Protein AF-A0A353D5Z0-F1 (afdb_monomer_lite)

Secondary structure (DSSP, 8-state):
----PPPPPPGGGGTTB-S--EEEEETTEEEEEEEBPPTT--TT---S-EEEEEEETTTTEEEE--

Sequence (66 aa):
MNQILLPEPNFKLITGYRGHDSFSLENSHIYRTFPRYRANDSMAEPTGGTIRLKLDFNNRRWVGAD

Radius of gyration: 12.83 Å; chains: 1; bounding box: 26×24×36 Å

Structure (mmCIF, N/CA/C/O backbone):
data_AF-A0A353D5Z0-F1
#
_entry.id   AF-A0A353D5Z0-F1
#
loop_
_atom_site.group_PDB
_atom_site.id
_atom_site.type_symbol
_atom_site.label_atom_id
_atom_site.label_alt_id
_atom_site.label_comp_id
_atom_site.label_asym_id
_atom_site.label_entity_id
_atom_site.label_seq_id
_atom_site.pdbx_PDB_ins_code
_atom_site.Cartn_x
_atom_site.Cartn_y
_atom_site.Cartn_z
_atom_site.occupancy
_atom_site.B_iso_or_equiv
_atom_site.auth_seq_id
_atom_site.auth_comp_id
_atom_site.auth_asym_id
_atom_site.auth_atom_id
_atom_site.pdbx_PDB_model_num
ATOM 1 N N . MET A 1 1 ? 10.353 13.621 22.456 1.00 53.50 1 MET A N 1
ATOM 2 C CA . MET A 1 1 ? 9.761 13.374 21.123 1.00 53.50 1 MET A CA 1
ATOM 3 C C . MET A 1 1 ? 8.911 12.124 21.229 1.00 53.50 1 MET A C 1
ATOM 5 O O . MET A 1 1 ? 9.472 11.075 21.513 1.00 53.50 1 MET A O 1
ATOM 9 N N . ASN A 1 2 ? 7.592 12.231 21.066 1.00 83.62 2 ASN A N 1
ATOM 10 C CA . ASN A 1 2 ? 6.730 11.050 21.022 1.00 83.62 2 ASN A CA 1
ATOM 11 C C . ASN A 1 2 ? 6.706 10.528 19.587 1.00 83.62 2 ASN A C 1
ATOM 13 O O . ASN A 1 2 ? 6.332 11.258 18.674 1.00 83.62 2 ASN A O 1
ATOM 17 N N . GLN A 1 3 ? 7.141 9.286 19.400 1.00 86.94 3 GLN A N 1
ATOM 18 C CA . GLN A 1 3 ? 7.103 8.589 18.119 1.00 86.94 3 GLN A CA 1
ATOM 19 C C . GLN A 1 3 ? 6.058 7.479 18.197 1.00 86.94 3 GLN A C 1
ATOM 21 O O . GLN A 1 3 ? 5.926 6.816 19.225 1.00 86.94 3 GLN A O 1
ATOM 26 N N . ILE A 1 4 ? 5.324 7.277 17.106 1.00 84.12 4 ILE A N 1
ATOM 27 C CA . ILE A 1 4 ? 4.417 6.142 16.946 1.00 84.12 4 ILE A CA 1
ATOM 28 C C . ILE A 1 4 ? 5.063 5.199 15.941 1.00 84.12 4 ILE A C 1
ATOM 30 O O . ILE A 1 4 ? 5.296 5.570 14.793 1.00 84.12 4 ILE A O 1
ATOM 34 N N . LEU A 1 5 ? 5.356 3.980 16.388 1.00 89.75 5 LEU A N 1
ATOM 35 C CA . LEU A 1 5 ? 5.881 2.925 15.532 1.00 89.75 5 LEU A CA 1
ATOM 36 C C . LEU A 1 5 ? 4.716 2.183 14.878 1.00 89.75 5 LEU A C 1
ATOM 38 O O . LEU A 1 5 ? 3.901 1.549 15.559 1.00 89.75 5 LEU A O 1
ATOM 42 N N . LEU A 1 6 ? 4.646 2.266 13.553 1.00 91.94 6 LEU A N 1
ATOM 43 C CA . LEU A 1 6 ? 3.707 1.485 12.759 1.00 91.94 6 LEU A CA 1
ATOM 44 C C . LEU A 1 6 ? 4.265 0.065 12.557 1.00 91.94 6 LEU A C 1
ATOM 46 O O . LEU A 1 6 ? 5.481 -0.105 12.484 1.00 91.94 6 LEU A O 1
ATOM 50 N N . PRO A 1 7 ? 3.406 -0.966 12.501 1.00 94.81 7 PRO A N 1
ATOM 51 C CA . PRO A 1 7 ? 3.847 -2.329 12.213 1.00 94.81 7 PRO A CA 1
ATOM 52 C C . PRO A 1 7 ? 4.432 -2.416 10.798 1.00 94.81 7 PRO A C 1
ATOM 54 O O . PRO A 1 7 ? 4.014 -1.672 9.911 1.00 94.81 7 PRO A O 1
ATOM 57 N N . GLU A 1 8 ? 5.330 -3.365 10.551 1.00 94.81 8 GLU A N 1
ATOM 58 C CA . GLU A 1 8 ? 5.734 -3.681 9.178 1.00 94.81 8 GLU A CA 1
ATOM 59 C C . GLU A 1 8 ? 4.632 -4.477 8.452 1.00 94.81 8 GLU A C 1
ATOM 61 O O . GLU A 1 8 ? 3.951 -5.305 9.072 1.00 94.81 8 GLU A O 1
ATOM 66 N N . PRO A 1 9 ? 4.406 -4.252 7.144 1.00 96.25 9 PRO A N 1
ATOM 67 C CA . PRO A 1 9 ? 3.480 -5.064 6.367 1.00 96.25 9 PRO A CA 1
ATOM 68 C C . PRO A 1 9 ? 3.942 -6.519 6.252 1.00 96.25 9 PRO A C 1
ATOM 70 O O . PRO A 1 9 ? 5.132 -6.828 6.245 1.00 96.25 9 PRO A O 1
ATOM 73 N N . ASN A 1 10 ? 2.988 -7.431 6.060 1.00 96.12 10 ASN A N 1
ATOM 74 C CA . ASN A 1 10 ? 3.313 -8.796 5.657 1.00 96.12 10 ASN A CA 1
ATOM 75 C C . ASN A 1 10 ? 4.066 -8.783 4.312 1.00 96.12 10 ASN A C 1
ATOM 77 O O . ASN A 1 10 ? 3.655 -8.074 3.395 1.00 96.12 10 ASN A O 1
ATOM 81 N N . PHE A 1 11 ? 5.102 -9.616 4.162 1.00 94.94 11 PHE A N 1
ATOM 82 C CA . PHE A 1 11 ? 5.927 -9.681 2.946 1.00 94.94 11 PHE A CA 1
ATOM 83 C C . PHE A 1 11 ? 5.112 -9.853 1.649 1.00 94.94 11 PHE A C 1
ATOM 85 O O . PHE A 1 11 ? 5.485 -9.329 0.601 1.00 94.94 11 PHE A O 1
ATOM 92 N N . LYS A 1 12 ? 3.959 -10.535 1.714 1.00 95.94 12 LYS A N 1
ATOM 93 C CA . LYS A 1 12 ? 3.064 -10.712 0.562 1.00 95.94 12 LYS A CA 1
ATOM 94 C C . LYS A 1 12 ? 2.477 -9.387 0.063 1.00 95.94 12 LYS A C 1
ATOM 96 O O . LYS A 1 12 ? 2.289 -9.230 -1.137 1.00 95.94 12 LYS A O 1
ATOM 101 N N . LEU A 1 13 ? 2.227 -8.428 0.958 1.00 97.12 13 LEU A N 1
ATOM 102 C CA . LEU A 1 13 ? 1.669 -7.109 0.629 1.00 97.12 13 LEU A CA 1
ATOM 103 C C . LEU A 1 13 ? 2.710 -6.153 0.028 1.00 97.12 13 LEU A C 1
ATOM 105 O O . LEU A 1 13 ? 2.340 -5.189 -0.633 1.00 97.12 13 LEU A O 1
ATOM 109 N N . ILE A 1 14 ? 4.000 -6.421 0.242 1.00 96.94 14 ILE A N 1
ATOM 110 C CA . ILE A 1 14 ? 5.123 -5.587 -0.220 1.00 96.94 14 ILE A CA 1
ATOM 111 C C . ILE A 1 14 ? 5.966 -6.296 -1.288 1.00 96.94 14 ILE A C 1
ATOM 113 O O . ILE A 1 14 ? 7.145 -6.004 -1.473 1.00 96.94 14 ILE A O 1
ATOM 117 N N . THR A 1 15 ? 5.384 -7.252 -2.015 1.00 96.88 15 THR A N 1
ATOM 118 C CA . THR A 1 15 ? 6.093 -7.913 -3.120 1.00 96.88 15 THR A CA 1
ATOM 119 C C . THR A 1 15 ? 6.439 -6.889 -4.204 1.00 96.88 15 THR A C 1
ATOM 121 O O . THR A 1 15 ? 5.551 -6.232 -4.747 1.00 96.88 15 THR A O 1
ATOM 124 N N . GLY A 1 16 ? 7.730 -6.761 -4.523 1.00 96.62 16 GLY A N 1
ATOM 125 C CA . GLY A 1 16 ? 8.238 -5.749 -5.456 1.00 96.62 16 GLY A CA 1
ATOM 126 C C . GLY A 1 16 ? 8.442 -4.362 -4.835 1.00 96.62 16 GLY A C 1
ATOM 127 O O . GLY A 1 16 ? 8.650 -3.401 -5.566 1.00 96.62 16 GLY A O 1
ATOM 128 N N . TYR A 1 17 ? 8.381 -4.229 -3.511 1.00 97.50 17 TYR A N 1
ATOM 129 C CA . TYR A 1 17 ? 8.671 -2.979 -2.811 1.00 97.50 17 TYR A CA 1
ATOM 130 C C . TYR A 1 17 ? 10.157 -2.600 -2.899 1.00 97.50 17 TYR A C 1
ATOM 132 O O . TYR A 1 17 ? 11.032 -3.439 -2.675 1.00 97.50 17 TYR A O 1
ATOM 140 N N . ARG A 1 18 ? 10.436 -1.323 -3.191 1.00 96.81 18 ARG A N 1
ATOM 141 C CA . ARG A 1 18 ? 11.788 -0.731 -3.157 1.00 96.81 18 ARG A CA 1
ATOM 142 C C . ARG A 1 18 ? 11.802 0.693 -2.568 1.00 96.81 18 ARG A C 1
ATOM 144 O O . ARG A 1 18 ? 12.701 1.467 -2.873 1.00 96.81 18 ARG A O 1
ATOM 151 N N . GLY A 1 19 ? 10.825 1.038 -1.726 1.00 95.50 19 GLY A N 1
ATOM 152 C CA . GLY A 1 19 ? 10.699 2.368 -1.113 1.00 95.50 19 GLY A CA 1
ATOM 153 C C . GLY A 1 19 ? 9.722 3.291 -1.842 1.00 95.50 19 GLY A C 1
ATOM 154 O O . GLY A 1 19 ? 8.769 2.827 -2.467 1.00 95.50 19 GLY A O 1
ATOM 155 N N . HIS A 1 20 ? 9.992 4.600 -1.774 1.00 96.62 20 HIS A N 1
ATOM 156 C CA . HIS A 1 20 ? 9.150 5.679 -2.317 1.00 96.62 20 HIS A CA 1
ATOM 157 C C . HIS A 1 20 ? 7.754 5.758 -1.686 1.00 96.62 20 HIS A C 1
ATOM 159 O O . HIS A 1 20 ? 6.754 6.029 -2.351 1.00 96.62 20 HIS A O 1
ATOM 165 N N . ASP A 1 21 ? 7.703 5.520 -0.380 1.00 97.25 21 ASP A N 1
ATOM 166 C CA . ASP A 1 21 ? 6.480 5.550 0.400 1.00 97.25 21 ASP A CA 1
ATOM 167 C C . ASP A 1 21 ? 5.912 6.957 0.539 1.00 97.25 21 ASP A C 1
ATOM 169 O O . ASP A 1 21 ? 6.614 7.926 0.830 1.00 97.25 21 ASP A O 1
ATOM 173 N N . SER A 1 22 ? 4.594 7.026 0.434 1.00 97.56 22 SER A N 1
ATOM 174 C CA . SER A 1 22 ? 3.791 8.149 0.881 1.00 97.56 22 SER A CA 1
ATOM 175 C C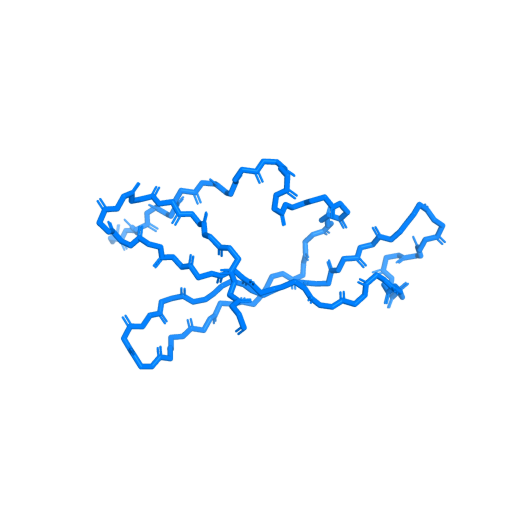 . SER A 1 22 ? 2.797 7.662 1.928 1.00 97.56 22 SER A C 1
ATOM 177 O O . SER A 1 22 ? 2.203 6.590 1.783 1.00 97.56 22 SER A O 1
ATOM 179 N N . PHE A 1 23 ? 2.611 8.453 2.983 1.00 97.06 23 PHE A N 1
ATOM 180 C CA . PHE A 1 23 ? 1.612 8.198 4.013 1.00 97.06 23 PHE A CA 1
ATOM 181 C C . PHE A 1 23 ? 0.538 9.280 3.958 1.00 97.06 23 PHE A C 1
ATOM 183 O O . PHE A 1 23 ? 0.858 10.468 3.915 1.00 97.06 23 PHE A O 1
ATOM 190 N N . SER A 1 24 ? -0.729 8.871 3.990 1.00 97.19 24 SER A N 1
ATOM 191 C CA . SER A 1 24 ? -1.876 9.783 4.020 1.00 97.19 24 SER A CA 1
ATOM 192 C C . SER A 1 24 ? -2.834 9.428 5.154 1.00 97.19 24 SER A C 1
ATOM 194 O O . SER A 1 24 ? -2.941 8.272 5.567 1.00 97.19 24 SER A O 1
ATOM 196 N N . LEU A 1 25 ? -3.527 10.443 5.670 1.00 96.38 25 LEU A N 1
ATOM 197 C CA . LEU A 1 25 ? -4.655 10.282 6.580 1.00 96.38 25 LEU A CA 1
ATOM 198 C C . LEU A 1 25 ? -5.925 10.647 5.816 1.00 96.38 25 LEU A C 1
ATOM 200 O O . LEU A 1 25 ? -6.107 11.799 5.431 1.00 96.38 25 LEU A O 1
ATOM 204 N N . GLU A 1 26 ? -6.806 9.675 5.610 1.00 95.88 26 GLU A N 1
ATOM 205 C CA . GLU A 1 26 ? -8.054 9.873 4.874 1.00 95.88 26 GLU A CA 1
ATOM 206 C C . GLU A 1 26 ? -9.199 9.221 5.641 1.00 95.88 26 GLU A C 1
ATOM 208 O O . GLU A 1 26 ? -9.133 8.038 5.984 1.00 95.88 26 GLU A O 1
ATOM 213 N N . ASN A 1 27 ? -10.254 9.987 5.927 1.00 94.00 27 ASN A N 1
ATOM 214 C CA . ASN A 1 27 ? -11.432 9.506 6.659 1.00 94.00 27 ASN A CA 1
ATOM 215 C C . ASN A 1 27 ? -11.059 8.743 7.946 1.00 94.00 27 ASN A C 1
ATOM 217 O O . ASN A 1 27 ? -11.551 7.641 8.179 1.00 94.00 27 ASN A O 1
ATOM 221 N N . SER A 1 28 ? -10.136 9.297 8.739 1.00 93.06 28 SER A N 1
ATOM 222 C CA . SER A 1 28 ? -9.618 8.704 9.987 1.00 93.06 28 SER A CA 1
ATOM 223 C C . SER A 1 28 ? -8.856 7.381 9.832 1.00 93.06 28 SER A C 1
ATOM 225 O O . SER A 1 28 ? -8.673 6.653 10.805 1.00 93.06 28 SER A O 1
ATOM 227 N N . HIS A 1 29 ? -8.372 7.069 8.631 1.00 94.75 29 HIS A N 1
ATOM 228 C CA . HIS A 1 29 ? -7.539 5.899 8.373 1.00 94.75 29 HIS A CA 1
ATOM 229 C C . HIS A 1 29 ? -6.168 6.315 7.848 1.00 94.75 29 HIS A C 1
ATOM 231 O O . HIS A 1 29 ? -6.066 7.208 7.007 1.00 94.75 29 HIS A O 1
ATOM 237 N N . ILE A 1 30 ? -5.120 5.647 8.333 1.00 96.75 30 ILE A N 1
ATOM 238 C CA . ILE A 1 30 ? -3.768 5.806 7.795 1.00 96.75 30 ILE A CA 1
ATOM 239 C C . ILE A 1 30 ? -3.616 4.877 6.595 1.00 96.75 30 ILE A C 1
ATOM 241 O O . ILE A 1 30 ? -3.864 3.672 6.700 1.00 96.75 30 ILE A O 1
ATOM 245 N N . TYR A 1 31 ? -3.151 5.439 5.487 1.00 97.81 31 TYR A N 1
ATOM 246 C CA . TYR A 1 31 ? -2.743 4.700 4.306 1.00 97.81 31 TYR A CA 1
ATOM 247 C C . TYR A 1 31 ? -1.241 4.825 4.086 1.00 97.81 31 TYR A C 1
ATOM 249 O O . TYR A 1 31 ? -0.636 5.852 4.388 1.00 97.81 31 TYR A O 1
ATOM 257 N N . ARG A 1 32 ? -0.657 3.765 3.534 1.00 97.94 32 ARG A N 1
ATOM 258 C CA . ARG A 1 32 ? 0.712 3.715 3.023 1.00 97.94 32 ARG A CA 1
ATOM 259 C C . ARG A 1 32 ? 0.637 3.350 1.551 1.00 97.94 32 ARG A C 1
ATOM 261 O O . ARG A 1 32 ? 0.041 2.333 1.204 1.00 97.94 32 ARG A O 1
ATOM 268 N N . THR A 1 33 ? 1.240 4.166 0.703 1.00 98.19 33 THR A N 1
ATOM 269 C CA . THR A 1 33 ? 1.199 4.007 -0.750 1.00 98.19 33 THR A CA 1
ATOM 270 C C . THR A 1 33 ? 2.615 3.987 -1.297 1.00 98.19 33 THR A C 1
ATOM 272 O O . THR A 1 33 ? 3.429 4.809 -0.888 1.00 9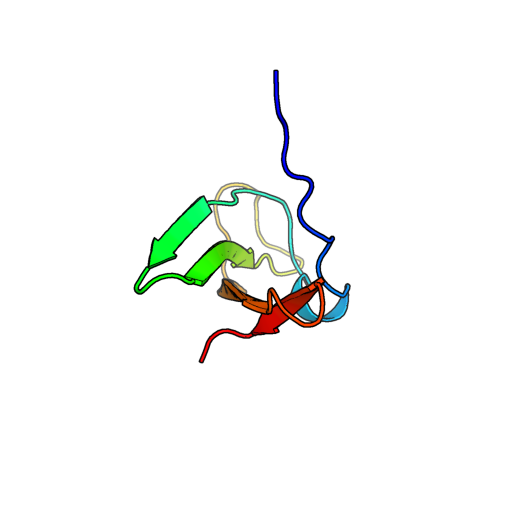8.19 33 THR A O 1
ATOM 275 N N . PHE A 1 34 ? 2.919 3.068 -2.209 1.00 97.94 34 PHE A N 1
ATOM 276 C CA . PHE A 1 34 ? 4.238 2.963 -2.837 1.00 97.94 34 PHE A CA 1
ATOM 277 C C . PHE A 1 34 ? 4.142 2.315 -4.226 1.00 97.94 34 PHE A C 1
ATOM 279 O O . PHE A 1 34 ? 3.215 1.539 -4.488 1.00 97.94 34 PHE A O 1
ATOM 286 N N . PRO A 1 35 ? 5.089 2.599 -5.134 1.00 98.06 35 PRO A N 1
ATOM 287 C CA . PRO A 1 35 ? 5.175 1.901 -6.408 1.00 98.06 35 PRO A CA 1
ATOM 288 C C . PRO A 1 35 ? 5.618 0.443 -6.226 1.00 98.06 35 PRO A C 1
ATOM 290 O O . PRO A 1 35 ? 6.464 0.120 -5.389 1.00 98.06 35 PRO A O 1
ATOM 293 N N . ARG A 1 36 ? 5.083 -0.452 -7.059 1.00 98.00 36 ARG A N 1
ATOM 294 C CA . ARG A 1 36 ? 5.559 -1.832 -7.187 1.00 98.00 36 ARG A CA 1
ATOM 295 C C . ARG A 1 36 ? 6.529 -1.942 -8.353 1.00 98.00 36 ARG A C 1
ATOM 297 O O . ARG A 1 36 ? 6.177 -1.618 -9.485 1.00 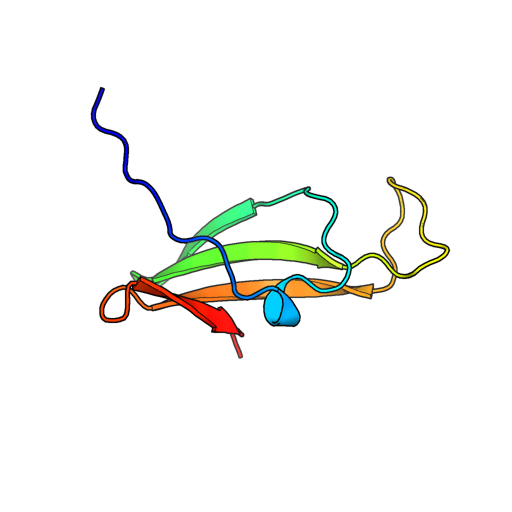98.00 36 ARG A O 1
ATOM 304 N N . TYR A 1 37 ? 7.698 -2.503 -8.084 1.00 98.19 37 TYR A N 1
ATOM 305 C CA . TYR A 1 37 ? 8.712 -2.811 -9.082 1.00 98.19 37 TYR A CA 1
ATOM 306 C C . TYR A 1 37 ? 8.593 -4.267 -9.544 1.00 98.19 37 TYR A C 1
ATOM 308 O O . TYR A 1 37 ? 8.457 -5.190 -8.735 1.00 98.19 37 TYR A O 1
ATOM 316 N N . ARG A 1 38 ? 8.672 -4.489 -10.854 1.00 97.31 38 ARG A N 1
ATOM 317 C CA . ARG A 1 38 ? 8.932 -5.791 -11.478 1.00 97.31 38 ARG A CA 1
ATOM 318 C C . ARG A 1 38 ? 10.441 -6.046 -11.568 1.00 97.31 38 ARG A C 1
ATOM 320 O O . ARG A 1 38 ? 11.255 -5.168 -11.299 1.00 97.31 38 ARG A O 1
ATOM 327 N N . ALA A 1 39 ? 10.825 -7.270 -11.938 1.00 95.94 39 ALA A N 1
ATOM 328 C CA . ALA A 1 39 ? 12.224 -7.710 -11.935 1.00 95.94 39 ALA A CA 1
ATOM 329 C C . ALA A 1 39 ? 13.160 -6.806 -12.764 1.00 95.94 39 ALA A C 1
ATOM 331 O O . ALA A 1 39 ? 14.264 -6.515 -12.313 1.00 95.94 39 ALA A O 1
ATOM 332 N N . ASN A 1 40 ? 12.686 -6.320 -13.915 1.00 96.00 40 ASN A N 1
ATOM 333 C CA . ASN A 1 40 ? 13.472 -5.525 -14.864 1.00 96.00 40 ASN A CA 1
ATOM 334 C C . ASN A 1 40 ? 13.240 -4.011 -14.743 1.00 96.00 40 ASN A C 1
ATOM 336 O O . ASN A 1 40 ? 13.738 -3.256 -15.573 1.00 96.00 40 ASN A O 1
ATOM 340 N N . ASP A 1 41 ? 12.487 -3.564 -13.736 1.00 97.50 41 ASP A N 1
ATOM 341 C CA . ASP A 1 41 ? 12.241 -2.138 -13.543 1.00 97.50 41 ASP A CA 1
ATOM 342 C C . ASP A 1 41 ? 13.508 -1.445 -13.028 1.00 97.50 41 ASP A C 1
ATOM 344 O O . ASP A 1 41 ? 14.180 -1.922 -12.097 1.00 97.50 41 ASP A O 1
ATOM 348 N N . SER A 1 42 ? 13.796 -0.278 -13.606 1.00 96.00 42 SER A N 1
ATOM 349 C CA . SER A 1 42 ? 14.785 0.649 -13.063 1.00 96.00 42 SER A CA 1
ATOM 350 C C . SER A 1 42 ? 14.243 1.319 -11.796 1.00 96.00 42 SER A C 1
ATOM 352 O O . SER A 1 42 ? 13.040 1.318 -11.543 1.00 96.00 42 SER A O 1
ATOM 354 N N . MET A 1 43 ? 15.114 1.933 -10.989 1.00 91.69 43 MET A N 1
ATOM 355 C CA . MET A 1 43 ? 14.671 2.640 -9.777 1.00 91.69 43 MET A CA 1
ATOM 356 C C . MET A 1 43 ? 13.761 3.843 -10.091 1.00 91.69 43 MET A C 1
ATOM 358 O O . MET A 1 43 ? 12.901 4.179 -9.279 1.00 91.69 43 MET A O 1
ATOM 362 N N . ALA A 1 44 ? 13.925 4.449 -11.271 1.00 94.19 44 ALA A N 1
ATOM 363 C CA . ALA A 1 44 ? 13.158 5.609 -11.718 1.00 94.19 44 ALA A CA 1
ATOM 364 C C . ALA A 1 44 ? 11.832 5.247 -12.413 1.00 94.19 44 ALA A C 1
ATOM 366 O O . ALA A 1 44 ? 10.966 6.108 -12.532 1.00 94.19 44 ALA A O 1
ATOM 367 N N . GLU A 1 45 ? 11.661 4.001 -12.866 1.00 96.31 45 GLU A N 1
ATOM 368 C CA . GLU A 1 45 ? 10.536 3.601 -13.721 1.00 96.31 45 GLU A CA 1
ATOM 369 C C . GLU A 1 45 ? 9.876 2.299 -13.231 1.00 96.31 45 GLU A C 1
ATOM 371 O O . GLU A 1 45 ? 10.127 1.216 -13.768 1.00 96.31 45 GLU A O 1
ATOM 376 N N . PRO A 1 46 ? 9.035 2.374 -12.184 1.00 97.31 46 PRO A N 1
ATOM 377 C CA . PRO A 1 46 ? 8.238 1.241 -11.737 1.00 97.31 46 PRO A CA 1
ATOM 378 C C . PRO A 1 46 ? 7.068 0.977 -12.694 1.00 97.31 46 PRO A C 1
ATOM 380 O O . PRO A 1 46 ? 6.233 1.845 -12.943 1.00 97.31 46 PRO A O 1
ATOM 383 N N . THR A 1 47 ? 6.945 -0.258 -13.178 1.00 98.00 47 THR A N 1
ATOM 384 C CA . THR A 1 47 ? 5.890 -0.692 -14.110 1.00 98.00 47 THR A CA 1
ATOM 385 C C . THR A 1 47 ? 4.845 -1.595 -13.454 1.00 98.00 47 THR A C 1
ATOM 387 O O . THR A 1 47 ? 3.854 -1.985 -14.077 1.00 98.00 47 THR A O 1
ATOM 390 N N . GLY A 1 48 ? 5.034 -1.955 -12.182 1.00 96.94 48 GLY A N 1
ATOM 391 C CA . GLY A 1 48 ? 4.127 -2.821 -11.433 1.00 96.94 48 GLY A CA 1
ATOM 392 C C . GLY A 1 48 ? 2.867 -2.124 -10.914 1.00 96.94 48 GLY A C 1
ATOM 393 O O . GLY A 1 48 ? 2.056 -2.799 -10.277 1.00 96.94 48 GLY A O 1
ATOM 394 N N . GLY A 1 49 ? 2.680 -0.832 -11.186 1.00 96.81 49 GLY A N 1
ATOM 395 C CA . GLY A 1 49 ? 1.575 -0.025 -10.668 1.00 96.81 49 GLY A CA 1
ATOM 396 C C . GLY A 1 49 ? 1.799 0.427 -9.224 1.00 96.81 49 GLY A C 1
ATOM 397 O O . GLY A 1 49 ? 2.896 0.302 -8.680 1.00 96.81 49 GLY A O 1
ATOM 398 N N . THR A 1 50 ? 0.744 0.943 -8.603 1.00 97.31 50 THR A N 1
ATOM 399 C CA . THR A 1 50 ? 0.788 1.498 -7.246 1.00 97.31 50 THR A CA 1
ATOM 400 C C . THR A 1 50 ? 0.103 0.557 -6.267 1.00 97.31 50 THR A C 1
ATOM 402 O O . THR A 1 50 ? -1.012 0.104 -6.513 1.00 97.31 50 THR A O 1
ATOM 405 N N . ILE A 1 51 ? 0.765 0.272 -5.149 1.00 98.00 51 ILE A N 1
ATOM 406 C CA . ILE A 1 51 ? 0.192 -0.470 -4.027 1.00 98.00 51 ILE A CA 1
ATOM 407 C C . ILE A 1 51 ? -0.279 0.527 -2.986 1.00 98.00 51 ILE A C 1
ATOM 409 O O . ILE A 1 51 ? 0.440 1.465 -2.645 1.00 98.00 51 ILE A O 1
ATOM 413 N N . ARG A 1 52 ? -1.476 0.285 -2.457 1.00 98.19 52 ARG A N 1
ATOM 414 C CA . ARG A 1 52 ? -2.060 1.050 -1.365 1.00 98.19 52 ARG A CA 1
ATOM 415 C C . ARG A 1 52 ? -2.443 0.100 -0.241 1.00 98.19 52 ARG A C 1
ATOM 417 O O . ARG A 1 52 ? -3.170 -0.868 -0.453 1.00 98.19 52 ARG A O 1
ATOM 424 N N . LEU A 1 53 ? -1.932 0.372 0.951 1.00 98.38 53 LEU A N 1
ATOM 425 C CA . LEU A 1 53 ? -2.218 -0.377 2.165 1.00 98.38 53 LEU A CA 1
ATOM 426 C C . LEU A 1 53 ? -2.966 0.513 3.146 1.00 98.38 53 LEU A C 1
ATOM 428 O O . LEU A 1 53 ? -2.650 1.693 3.283 1.00 98.38 53 LEU A O 1
ATOM 432 N N . LYS A 1 54 ? -3.921 -0.069 3.864 1.00 98.00 54 LYS A N 1
ATOM 433 C CA . LYS A 1 54 ? -4.661 0.565 4.953 1.00 98.00 54 LYS A CA 1
ATOM 434 C C . LYS A 1 54 ? -4.193 -0.012 6.286 1.00 98.00 54 LYS A C 1
ATOM 436 O O . LYS A 1 54 ? -4.034 -1.229 6.410 1.00 98.00 54 LYS A O 1
ATOM 441 N N . LEU A 1 55 ? -3.975 0.840 7.285 1.00 97.50 55 LEU A N 1
ATOM 442 C CA . LEU A 1 55 ? -3.669 0.387 8.638 1.00 97.50 55 LEU A CA 1
ATOM 443 C C . LEU A 1 55 ? -4.957 -0.042 9.350 1.00 97.50 55 LEU A C 1
ATOM 445 O O . LEU A 1 55 ? -5.849 0.770 9.598 1.00 97.50 55 LEU A O 1
ATOM 449 N N . ASP A 1 56 ? -5.027 -1.316 9.720 1.00 96.00 56 ASP A N 1
ATOM 450 C CA . ASP A 1 56 ? -5.978 -1.819 10.702 1.00 96.00 56 ASP A CA 1
ATOM 451 C C . ASP A 1 56 ? -5.407 -1.550 12.099 1.00 96.00 56 ASP A C 1
ATOM 453 O O . ASP A 1 56 ? -4.514 -2.257 12.578 1.00 96.00 56 ASP A O 1
ATOM 457 N N . PHE A 1 57 ? -5.896 -0.482 12.732 1.00 90.94 57 PHE A N 1
ATOM 458 C CA . PHE A 1 57 ? -5.447 -0.063 14.059 1.00 90.94 57 PHE A CA 1
ATOM 459 C C . PHE A 1 57 ? -5.757 -1.090 15.148 1.00 90.94 57 PHE A C 1
ATOM 461 O O . PHE A 1 57 ? -4.941 -1.272 16.050 1.00 90.94 57 PHE A O 1
ATOM 468 N N . ASN A 1 58 ? -6.895 -1.782 15.053 1.00 92.81 58 ASN A N 1
ATOM 469 C CA . ASN A 1 58 ? -7.333 -2.733 16.074 1.00 92.81 58 ASN A CA 1
ATOM 470 C C . ASN A 1 58 ? -6.421 -3.959 16.100 1.00 92.81 58 ASN A C 1
ATOM 472 O O . ASN A 1 58 ? -5.993 -4.404 17.161 1.00 92.81 58 ASN A O 1
ATOM 476 N N . ASN A 1 59 ? -6.076 -4.468 14.917 1.00 94.75 59 ASN A N 1
ATOM 477 C CA . ASN A 1 59 ? -5.217 -5.644 14.780 1.00 94.75 59 ASN A CA 1
ATOM 478 C C . ASN A 1 59 ? -3.733 -5.296 14.600 1.00 94.75 59 ASN A C 1
ATOM 480 O O . ASN A 1 59 ? -2.922 -6.197 14.390 1.00 94.75 59 ASN A O 1
ATOM 484 N N . ARG A 1 60 ? -3.379 -4.002 14.647 1.00 93.88 60 ARG A N 1
ATOM 485 C CA . ARG A 1 60 ? -2.026 -3.473 14.418 1.00 93.88 60 ARG A CA 1
ATOM 486 C C . ARG A 1 60 ? -1.336 -4.125 13.218 1.00 93.88 60 ARG A C 1
ATOM 488 O O . ARG A 1 60 ? -0.215 -4.623 13.325 1.00 93.88 60 ARG A O 1
ATOM 495 N N . ARG A 1 61 ? -2.002 -4.113 12.063 1.00 96.75 61 ARG A N 1
ATOM 496 C CA . ARG A 1 61 ? -1.460 -4.683 10.821 1.00 96.75 61 ARG A CA 1
ATOM 497 C C . ARG A 1 61 ? -1.883 -3.893 9.595 1.00 96.75 61 ARG A C 1
ATOM 499 O O . ARG A 1 61 ? -2.928 -3.252 9.584 1.00 96.75 61 ARG A O 1
ATOM 506 N N . TRP A 1 62 ? -1.087 -3.996 8.541 1.00 98.00 62 TRP A N 1
ATOM 507 C CA . TRP A 1 62 ? -1.471 -3.503 7.224 1.00 98.00 62 TRP A CA 1
ATOM 508 C C . TRP A 1 62 ? -2.344 -4.521 6.494 1.00 98.00 62 TRP A C 1
ATOM 510 O O . TRP A 1 62 ? -2.090 -5.726 6.560 1.00 98.00 62 TRP A O 1
ATOM 520 N N . VAL A 1 63 ? -3.338 -4.019 5.768 1.00 97.75 63 VAL A N 1
ATOM 521 C CA . VAL A 1 63 ? -4.173 -4.776 4.827 1.00 97.75 63 VAL A CA 1
ATOM 522 C C . VAL A 1 63 ? -4.180 -4.068 3.472 1.00 97.75 63 VAL A C 1
ATOM 524 O O . VAL A 1 63 ? -3.877 -2.876 3.405 1.00 97.75 63 VAL A O 1
ATOM 527 N N . GLY A 1 64 ? -4.492 -4.784 2.390 1.00 96.44 64 GLY A N 1
ATOM 528 C CA . GLY A 1 64 ? -4.722 -4.141 1.092 1.00 96.44 64 GLY A CA 1
ATOM 529 C C . GLY A 1 64 ? -5.871 -3.138 1.196 1.00 96.44 64 GLY A C 1
ATOM 530 O O . GLY A 1 64 ? -6.855 -3.412 1.881 1.00 96.44 64 GLY A O 1
ATOM 531 N N . ALA A 1 65 ? -5.712 -1.965 0.586 1.00 89.31 65 ALA A N 1
ATOM 532 C CA . ALA A 1 65 ? -6.825 -1.048 0.383 1.00 89.31 65 ALA A CA 1
ATOM 533 C C .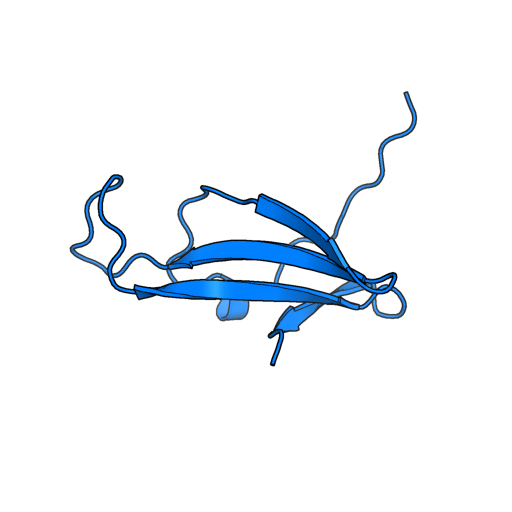 ALA A 1 65 ? -7.549 -1.447 -0.910 1.00 89.31 65 ALA A C 1
ATOM 535 O O . 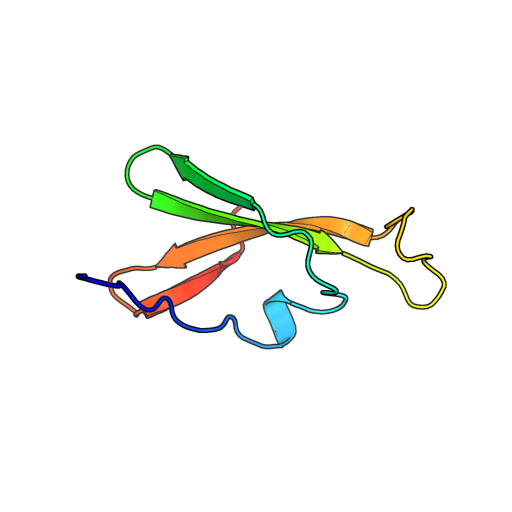ALA A 1 65 ? -6.882 -1.630 -1.931 1.00 89.31 65 ALA A O 1
ATOM 536 N N . ASP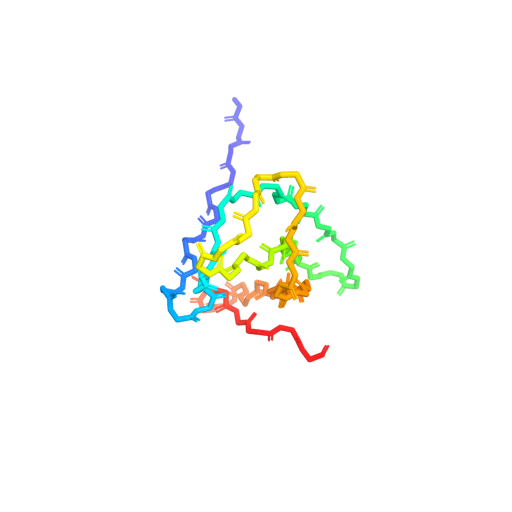 A 1 66 ? -8.871 -1.609 -0.832 1.00 72.00 66 ASP A N 1
ATOM 537 C CA . ASP A 1 66 ? -9.744 -1.784 -2.001 1.00 72.00 66 ASP A CA 1
ATOM 538 C C . ASP A 1 66 ? -9.806 -0.506 -2.859 1.00 72.00 66 ASP A C 1
ATOM 540 O O . ASP A 1 66 ? -9.680 0.609 -2.286 1.00 72.00 66 ASP A O 1
#

Foldseek 3Di:
DDDDDADDADCVLQAQPDDPWDWDQDPNKIKIKDAHADPPDDPVGRPRGMWIWIQPPVVRYIDGDD

pLDDT: mean 94.59, std 6.62, range [53.5, 98.38]